Protein AF-A0A3C0G9I0-F1 (afdb_monomer)

pLDDT: mean 85.0, std 12.9, range [39.78, 95.69]

Radius of gyration: 25.85 Å; Cα contacts (8 Å, |Δi|>4): 118; chains: 1; bounding box: 50×40×71 Å

Mean predicted aligned error: 13.87 Å

Foldseek 3Di:
DPPVVQVVCCVQAVDDPPDDPVRNPVGDDDDPDDPVLLVVLQVQQVVVPDDLVCLQVSLVVSCVVSVHDSVVSQVSCVVVVNRDHNDPDPDDPDDPPDDDDFDLVVLLVLLCVLCVVVVHHDDPVVSVPDGSVRSNVNSVVSVVVV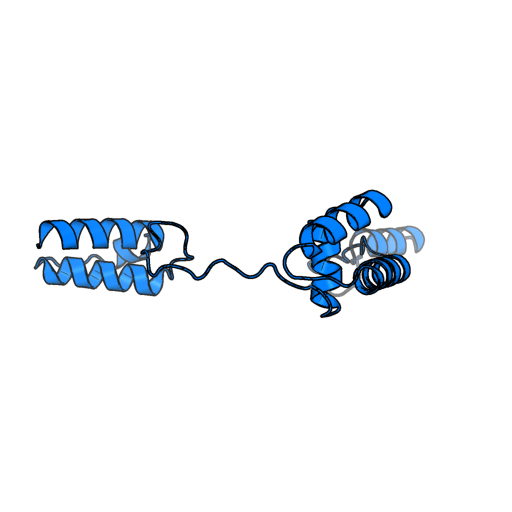D

Nearest PDB structures (foldseek):
  2rn7-assembly1_A  TM=6.100E-01  e=5.406E-01  Shigella flexneri
  6j7g-assembly1_S  TM=1.253E-01  e=1.313E+00  Homo sapiens
  7y74-assembly1_L-2  TM=1.975E-01  e=4.974E+00  Apostichopus japonicus
  6j4a-assembly1_A  TM=1.535E-01  e=5.557E+00  Homo sapiens

Secondary structure (DSSP, 8-state):
--HHHHHHHHHHHS--TTS-GGGTS------SS-HHHHHHHHHHHHHT---TTTHHHHHHHHHHHHT--HHHHHHHHHHTT-PPPPPPPP------SS-SPPPHHHHHHHHHHHHHHTT----HHHHTTS-HHHHHHHHHHHHHHH-

Sequence (147 aa):
MSDRFYLQMREATGWCPGLPEIYKTKRRRKVAWTDEAKAQAVEMYTVEEPTPENSMEIVKNIAEELGESPNGVRMILTKAGVYVRKTPAPKSSGGSTGGGRVNVAAAQETLTNAISDAGEEPDVAIIGRLTGKAAMYFATLINKLND

Solvent-accessible surface area (backbone atoms only — not comparable to full-atom values): 8761 Å² total; per-residue (Å²): 131,57,70,66,58,48,51,52,39,28,71,75,47,41,35,44,96,91,56,67,73,78,32,68,80,46,63,68,74,82,72,91,69,53,72,65,60,50,50,50,55,45,50,58,48,60,73,68,62,61,38,47,80,52,28,68,55,55,35,43,54,54,10,64,75,69,76,46,51,46,66,57,46,48,51,50,30,51,74,70,69,71,59,52,63,61,75,72,74,83,75,70,94,66,78,80,91,79,76,72,91,60,57,42,68,64,19,36,51,50,27,42,50,43,36,44,75,72,73,46,87,64,58,64,77,62,49,71,70,47,52,21,66,57,25,41,53,51,27,56,52,49,52,63,72,75,108

Structure (mmCIF, N/CA/C/O backbone):
data_AF-A0A3C0G9I0-F1
#
_entry.id   AF-A0A3C0G9I0-F1
#
loop_
_atom_site.group_PDB
_atom_site.id
_atom_site.type_symbol
_atom_site.label_atom_id
_atom_site.label_alt_id
_atom_site.label_comp_id
_atom_site.label_asym_id
_atom_site.label_entity_id
_atom_site.label_seq_id
_atom_site.pdbx_PDB_ins_code
_atom_site.Cartn_x
_atom_site.Cartn_y
_atom_site.Cartn_z
_atom_site.occupancy
_atom_site.B_iso_or_equiv
_atom_site.auth_seq_id
_atom_site.auth_comp_id
_atom_site.auth_asym_id
_atom_site.auth_atom_id
_atom_site.pdbx_PDB_model_num
ATOM 1 N N . MET A 1 1 ? -9.538 23.788 -32.013 1.00 63.84 1 MET A N 1
ATOM 2 C CA . MET A 1 1 ? -8.301 23.293 -31.366 1.00 63.84 1 MET A CA 1
ATOM 3 C C . MET A 1 1 ? -7.324 22.943 -32.466 1.00 63.84 1 MET A C 1
ATOM 5 O O . MET A 1 1 ? -7.764 22.300 -33.404 1.00 63.84 1 MET A O 1
ATOM 9 N N . SER A 1 2 ? -6.053 23.338 -32.390 1.00 82.56 2 SER A N 1
ATOM 10 C CA . SER A 1 2 ? -5.059 22.751 -33.295 1.00 82.56 2 SER A CA 1
ATOM 11 C C . SER A 1 2 ? -4.785 21.302 -32.882 1.00 82.56 2 SER A C 1
ATOM 13 O O . SER A 1 2 ? -4.781 20.995 -31.685 1.00 82.56 2 SER A O 1
ATOM 15 N N . ASP A 1 3 ? -4.523 20.422 -33.848 1.00 83.81 3 ASP A N 1
ATOM 16 C CA . ASP A 1 3 ? -4.203 19.012 -33.578 1.00 83.81 3 ASP A CA 1
ATOM 17 C C . ASP A 1 3 ? -3.001 18.871 -32.639 1.00 83.81 3 ASP A C 1
ATOM 19 O O . ASP A 1 3 ? -2.990 18.028 -31.743 1.00 83.81 3 ASP A O 1
ATOM 23 N N . ARG A 1 4 ? -2.025 19.780 -32.761 1.00 87.06 4 ARG A N 1
ATOM 24 C CA . ARG A 1 4 ? -0.874 19.855 -31.855 1.00 87.06 4 ARG A CA 1
ATOM 25 C C . ARG A 1 4 ? -1.303 20.079 -30.400 1.00 87.06 4 ARG A C 1
ATOM 27 O O . ARG A 1 4 ? -0.828 19.371 -29.517 1.00 87.06 4 ARG A O 1
ATOM 34 N N . PHE A 1 5 ? -2.203 21.030 -30.145 1.00 85.12 5 PHE A N 1
ATOM 35 C CA . PHE A 1 5 ? -2.692 21.302 -28.789 1.00 85.12 5 PHE A CA 1
ATOM 36 C C . PHE A 1 5 ? -3.477 20.107 -28.232 1.00 85.12 5 PHE A C 1
ATOM 38 O O . PHE A 1 5 ? -3.311 19.732 -27.072 1.00 85.12 5 PHE A O 1
ATOM 45 N N . TYR A 1 6 ? -4.311 19.486 -29.069 1.00 87.81 6 TYR A N 1
ATOM 46 C CA . TYR A 1 6 ? -5.108 18.324 -28.687 1.00 87.81 6 TYR A CA 1
ATOM 47 C C . TYR A 1 6 ? -4.228 17.138 -28.265 1.00 87.81 6 TYR A C 1
ATOM 49 O O . TYR A 1 6 ? -4.455 16.540 -27.210 1.00 87.81 6 TYR A O 1
ATOM 57 N N . LEU A 1 7 ? -3.193 16.828 -29.053 1.00 87.56 7 LEU A N 1
ATOM 58 C CA . LEU A 1 7 ? -2.248 15.750 -28.761 1.00 87.56 7 LEU A CA 1
ATOM 59 C C . LEU A 1 7 ? -1.426 16.036 -27.501 1.00 87.56 7 LEU A C 1
ATOM 61 O O . LEU A 1 7 ? -1.343 15.172 -26.630 1.00 87.56 7 LEU A O 1
ATOM 65 N N . GLN A 1 8 ? -0.911 17.259 -27.352 1.00 86.00 8 GLN A N 1
ATOM 66 C CA . GLN A 1 8 ? -0.116 17.653 -26.188 1.00 86.00 8 GLN A CA 1
ATOM 67 C C . GLN A 1 8 ? -0.916 17.545 -24.880 1.00 86.00 8 GLN A C 1
ATOM 69 O O . GLN A 1 8 ? -0.416 17.029 -23.880 1.00 86.00 8 GLN A O 1
ATOM 74 N N . MET A 1 9 ? -2.180 17.983 -24.883 1.00 84.19 9 MET A N 1
ATOM 75 C CA . MET A 1 9 ? -3.048 17.908 -23.705 1.00 84.19 9 MET A CA 1
ATOM 76 C C . MET A 1 9 ? -3.384 16.453 -23.344 1.00 84.19 9 MET A C 1
ATOM 78 O O . MET A 1 9 ? -3.313 16.069 -22.171 1.00 84.19 9 MET A O 1
ATOM 82 N N . ARG A 1 10 ? -3.657 15.625 -24.362 1.00 83.25 10 ARG A N 1
ATOM 83 C CA . ARG A 1 10 ? -3.918 14.190 -24.208 1.00 83.25 10 ARG A CA 1
ATOM 84 C C . ARG A 1 10 ? -2.706 13.437 -23.661 1.00 83.25 10 ARG A C 1
ATOM 86 O O . ARG A 1 10 ? -2.873 12.570 -22.809 1.00 83.25 10 ARG A O 1
ATOM 93 N N . GLU A 1 11 ? -1.502 13.748 -24.127 1.00 82.12 11 GLU A N 1
ATOM 94 C CA . GLU A 1 11 ? -0.265 13.111 -23.658 1.00 82.12 11 GLU A CA 1
ATOM 95 C C . GLU A 1 11 ? 0.095 13.519 -22.231 1.00 82.12 11 GLU A C 1
ATOM 97 O O . GLU A 1 11 ? 0.419 12.658 -21.414 1.00 82.12 11 GLU A O 1
ATOM 102 N N . ALA A 1 12 ? -0.013 14.809 -21.909 1.00 80.44 12 ALA A N 1
ATOM 103 C CA . ALA A 1 12 ? 0.360 15.322 -20.596 1.00 80.44 12 ALA A CA 1
ATOM 104 C C . ALA A 1 12 ? -0.618 14.900 -19.490 1.00 80.44 12 ALA A C 1
ATOM 106 O O . ALA A 1 12 ? -0.201 14.595 -18.373 1.00 80.44 12 ALA A O 1
ATOM 107 N N . THR A 1 13 ? -1.923 14.895 -19.780 1.00 78.56 13 THR A N 1
ATOM 108 C CA . THR A 1 13 ? -2.960 14.705 -18.749 1.00 78.56 13 THR A CA 1
ATOM 109 C C . THR A 1 13 ? -3.725 13.389 -18.876 1.00 78.56 13 THR A C 1
ATOM 111 O O . THR A 1 13 ? -4.375 12.964 -17.922 1.00 78.56 13 THR A O 1
ATOM 114 N N . GLY A 1 14 ? -3.632 12.709 -20.023 1.00 79.00 14 GLY A N 1
ATOM 115 C CA . GLY A 1 14 ? -4.474 11.558 -20.355 1.00 79.00 14 GLY A CA 1
ATOM 116 C C . GLY A 1 14 ? -5.870 11.937 -20.862 1.00 79.00 14 GLY A C 1
ATOM 117 O O . GLY A 1 14 ? -6.655 11.039 -21.163 1.00 79.00 14 GLY A O 1
ATOM 118 N N . TRP A 1 15 ? -6.182 13.235 -20.980 1.00 87.62 15 TRP A N 1
ATOM 119 C CA . TRP A 1 15 ? -7.496 13.741 -21.378 1.00 87.62 15 TRP A CA 1
ATOM 120 C C . TRP A 1 15 ? -7.399 14.992 -22.270 1.00 87.62 15 TRP A C 1
ATOM 122 O O . TRP A 1 15 ? -6.450 15.769 -22.188 1.00 87.62 15 TRP A O 1
ATOM 132 N N . CYS A 1 16 ? -8.395 15.202 -23.129 1.00 87.38 16 CYS A N 1
ATOM 133 C CA . CYS A 1 16 ? -8.552 16.413 -23.935 1.00 87.38 16 CYS A CA 1
ATOM 134 C C . CYS A 1 16 ? -10.041 16.669 -24.256 1.00 87.38 16 CYS A C 1
ATOM 136 O O . CYS A 1 16 ? -10.847 15.733 -24.201 1.00 87.38 16 CYS A O 1
ATOM 138 N N . PRO A 1 17 ? -10.435 17.916 -24.590 1.00 85.94 17 PRO A N 1
ATOM 139 C CA . PRO A 1 17 ? -11.816 18.243 -24.947 1.00 85.94 17 PRO A CA 1
ATOM 140 C C . PRO A 1 17 ? -12.335 17.357 -26.088 1.00 85.94 17 PRO A C 1
ATOM 142 O O . PRO A 1 17 ? -11.706 17.281 -27.139 1.00 85.94 17 PRO A O 1
ATOM 145 N N . GLY A 1 18 ? -13.467 16.680 -25.879 1.00 85.31 18 GLY A N 1
ATOM 146 C CA . GLY A 1 18 ? -14.040 15.712 -26.826 1.00 85.31 18 GLY A CA 1
ATOM 147 C C . GLY A 1 18 ? -13.820 14.239 -26.454 1.00 85.31 18 GLY A C 1
ATOM 148 O O . GLY A 1 18 ? -14.481 13.376 -27.025 1.00 85.31 18 GLY A O 1
ATOM 149 N N . LEU A 1 19 ? -12.957 13.927 -25.476 1.00 83.19 19 LEU A N 1
ATOM 150 C CA . LEU A 1 19 ? -12.907 12.592 -24.862 1.00 83.19 19 LEU A CA 1
ATOM 151 C C . LEU A 1 19 ? -13.967 12.448 -23.760 1.00 83.19 19 LEU A C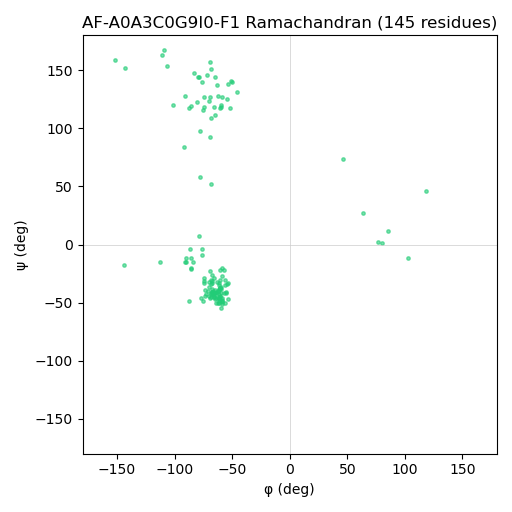 1
ATOM 153 O O . LEU A 1 19 ? -14.213 13.417 -23.036 1.00 83.19 19 LEU A O 1
ATOM 157 N N . PRO A 1 20 ? -14.525 11.236 -23.558 1.00 86.56 20 PRO A N 1
ATOM 158 C CA . PRO A 1 20 ? -15.459 10.969 -22.471 1.00 86.56 20 PRO A CA 1
ATOM 159 C C . PRO A 1 20 ? -14.932 11.420 -21.103 1.00 86.56 20 PRO A C 1
ATOM 161 O O . PRO A 1 20 ? -13.759 11.233 -20.771 1.00 86.56 20 PRO A O 1
ATOM 164 N N . GLU A 1 21 ? -15.824 11.968 -20.280 1.00 84.69 21 GLU A N 1
ATOM 165 C CA . GLU A 1 21 ? -15.489 12.585 -18.990 1.00 84.69 21 GLU A CA 1
ATOM 166 C C . GLU A 1 21 ? -14.800 11.614 -18.012 1.00 84.69 21 GLU A C 1
ATOM 168 O O . GLU A 1 21 ? -13.968 12.015 -17.200 1.00 84.69 21 GLU A O 1
ATOM 173 N N . ILE A 1 22 ? -15.062 10.309 -18.152 1.00 81.06 22 ILE A N 1
ATOM 174 C CA . ILE A 1 22 ? -14.419 9.234 -17.380 1.00 81.06 22 ILE A CA 1
ATOM 175 C C . ILE A 1 22 ? -12.884 9.230 -17.495 1.00 81.06 22 ILE A C 1
ATOM 177 O O . ILE A 1 22 ? -12.199 8.692 -16.627 1.00 81.06 22 ILE A O 1
ATOM 181 N N . TYR A 1 23 ? -12.323 9.823 -18.552 1.00 78.50 23 TYR A N 1
ATOM 182 C CA . TYR A 1 23 ? -10.877 9.912 -18.740 1.00 78.50 23 TYR A CA 1
ATOM 183 C C . TYR A 1 23 ? -10.242 11.098 -17.996 1.00 78.50 23 TYR A C 1
ATOM 185 O O . TYR A 1 23 ? -9.038 11.060 -17.763 1.00 78.50 23 TYR A O 1
ATOM 193 N N . LYS A 1 24 ? -11.014 12.095 -17.525 1.00 79.62 24 LYS A N 1
ATOM 194 C CA . LYS A 1 24 ? -10.477 13.221 -16.727 1.00 79.62 24 LYS A CA 1
ATOM 195 C C . LYS A 1 24 ? -9.833 12.774 -15.419 1.00 79.62 24 LYS A C 1
ATOM 197 O O . LYS A 1 24 ? -8.861 13.368 -14.961 1.00 79.62 24 LYS A O 1
ATOM 202 N N . THR A 1 25 ? -10.381 11.732 -14.802 1.00 74.69 25 THR A N 1
ATOM 203 C CA . THR A 1 25 ? -9.909 11.205 -13.513 1.00 74.69 25 THR A CA 1
ATOM 204 C C . THR A 1 25 ? -8.846 10.119 -13.678 1.00 74.69 25 THR A C 1
ATOM 206 O O . THR A 1 25 ? -8.123 9.803 -12.731 1.00 74.69 25 THR A O 1
ATOM 209 N N . LYS A 1 26 ? -8.696 9.568 -14.888 1.00 67.38 26 LYS A N 1
ATOM 210 C CA . LYS A 1 26 ? -7.719 8.524 -15.206 1.00 67.38 26 LYS A CA 1
ATOM 211 C C . LYS A 1 26 ? -6.423 9.153 -15.706 1.00 67.38 26 LYS A C 1
ATOM 213 O O . LYS A 1 26 ? -6.176 9.238 -16.904 1.00 67.38 26 LYS A O 1
ATOM 218 N N . ARG A 1 27 ? -5.552 9.551 -14.774 1.00 64.00 27 ARG A N 1
ATOM 219 C CA . ARG A 1 27 ? -4.189 9.975 -15.128 1.00 64.00 27 ARG A CA 1
ATOM 220 C C . ARG A 1 27 ? -3.431 8.807 -15.760 1.00 64.00 27 ARG A C 1
ATOM 222 O O . ARG A 1 27 ? -3.310 7.743 -15.149 1.00 64.00 27 ARG A O 1
ATOM 229 N N . ARG A 1 28 ? -2.849 9.019 -16.943 1.00 64.19 28 ARG A N 1
ATOM 230 C CA . ARG A 1 28 ? -1.801 8.127 -17.453 1.00 64.19 28 ARG A CA 1
ATOM 231 C C . ARG A 1 28 ? -0.568 8.302 -16.571 1.00 64.19 28 ARG A C 1
ATOM 233 O O . ARG A 1 28 ? 0.075 9.346 -16.580 1.00 64.19 28 ARG A O 1
ATOM 240 N N . ARG A 1 29 ? -0.262 7.293 -15.756 1.00 63.66 29 ARG A N 1
ATOM 241 C CA . ARG A 1 29 ? 0.959 7.285 -14.948 1.00 63.66 29 ARG A CA 1
ATOM 242 C C . ARG A 1 29 ? 2.128 6.988 -15.883 1.00 63.66 29 ARG A C 1
ATOM 244 O O . ARG A 1 29 ? 2.150 5.920 -16.488 1.00 63.66 29 ARG A O 1
ATOM 251 N N . LYS A 1 30 ? 3.087 7.911 -16.003 1.00 64.88 30 LYS A N 1
ATOM 252 C CA . LYS A 1 30 ? 4.370 7.609 -16.648 1.00 64.88 30 LYS A CA 1
ATOM 253 C C . LYS A 1 30 ? 5.015 6.473 -15.851 1.00 64.88 30 LYS A C 1
ATOM 255 O O . LYS A 1 30 ? 5.182 6.590 -14.636 1.00 64.88 30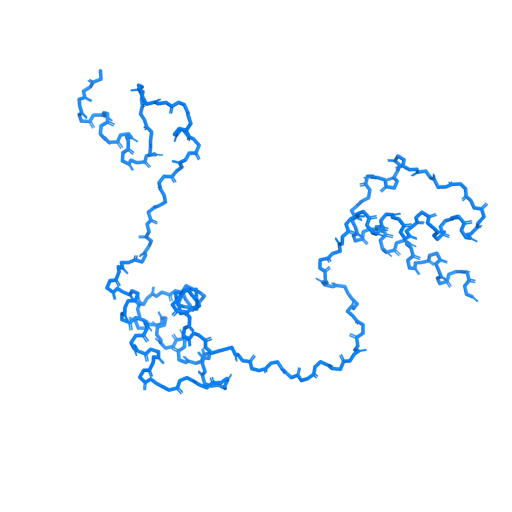 LYS A O 1
ATOM 260 N N . VAL A 1 31 ? 5.266 5.345 -16.506 1.00 70.19 31 VAL A N 1
ATOM 261 C CA . VAL A 1 31 ? 5.906 4.194 -15.867 1.00 70.19 31 VAL A CA 1
ATOM 262 C C . VAL A 1 31 ? 7.383 4.547 -15.739 1.00 70.19 31 VAL A C 1
ATOM 264 O O . VAL A 1 31 ? 8.035 4.788 -16.747 1.00 70.19 31 VAL A O 1
ATOM 267 N N . ALA A 1 32 ? 7.879 4.663 -14.506 1.00 75.75 32 ALA A N 1
ATOM 2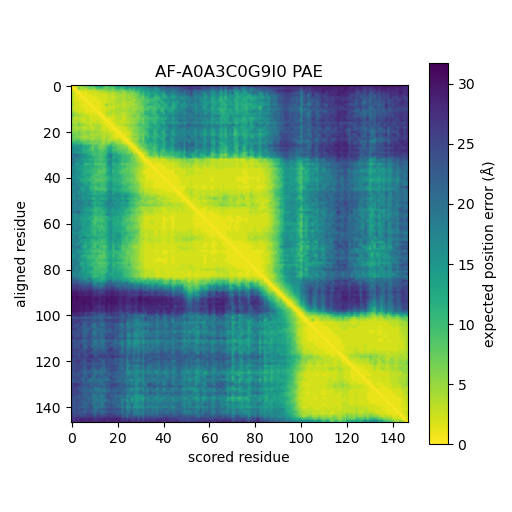68 C CA . ALA A 1 32 ? 9.276 5.026 -14.252 1.00 75.75 32 ALA A CA 1
ATOM 269 C C . ALA A 1 32 ? 10.257 3.930 -14.711 1.00 75.75 32 ALA A C 1
ATOM 271 O O . ALA A 1 32 ? 11.376 4.233 -15.088 1.00 75.75 32 ALA A O 1
ATOM 272 N N . TRP A 1 33 ? 9.793 2.679 -14.752 1.00 86.75 33 TRP A N 1
ATOM 273 C CA . TRP A 1 33 ? 10.587 1.506 -15.102 1.00 86.75 33 TRP A CA 1
ATOM 274 C C . TRP A 1 33 ? 10.336 1.065 -16.545 1.00 86.75 33 TRP A C 1
ATOM 276 O O . TRP A 1 33 ? 9.206 0.682 -16.879 1.00 86.75 33 TRP A O 1
ATOM 286 N N . THR A 1 34 ? 11.384 1.058 -17.368 1.00 89.75 34 THR A N 1
ATOM 287 C CA . THR A 1 34 ? 11.365 0.399 -18.681 1.00 89.75 34 THR A CA 1
ATOM 288 C C . THR A 1 34 ? 11.308 -1.117 -18.499 1.00 89.75 34 THR A C 1
ATOM 290 O O . THR A 1 34 ? 11.643 -1.641 -17.436 1.00 89.75 34 THR A O 1
ATOM 293 N N . ASP A 1 35 ? 10.832 -1.843 -19.508 1.00 88.81 35 ASP A N 1
ATOM 294 C CA . ASP A 1 35 ? 10.754 -3.305 -19.414 1.00 88.81 35 ASP A CA 1
ATOM 295 C C . ASP A 1 35 ? 12.148 -3.950 -19.386 1.00 88.81 35 ASP A C 1
ATOM 297 O O . ASP A 1 35 ? 12.353 -4.920 -18.661 1.00 88.81 35 ASP A O 1
ATOM 301 N N . GLU A 1 36 ? 13.124 -3.330 -20.051 1.00 90.06 36 GLU A N 1
ATOM 302 C CA . GLU A 1 36 ? 14.545 -3.691 -19.989 1.00 90.06 36 GLU A CA 1
ATOM 303 C C . GLU A 1 36 ? 15.109 -3.549 -18.568 1.00 90.06 36 GLU A C 1
ATOM 305 O O . GLU A 1 36 ? 15.658 -4.507 -18.034 1.00 90.06 36 GLU A O 1
ATOM 310 N N . ALA A 1 37 ? 14.889 -2.406 -17.903 1.00 90.25 37 ALA A N 1
ATOM 311 C CA . ALA A 1 37 ? 15.367 -2.184 -16.535 1.00 90.25 37 ALA A CA 1
ATOM 312 C C . ALA A 1 37 ? 14.734 -3.163 -15.531 1.00 90.25 37 ALA A C 1
ATOM 314 O O . ALA A 1 37 ? 15.369 -3.575 -14.561 1.00 90.25 37 ALA A O 1
ATOM 315 N N . LYS A 1 38 ? 13.478 -3.574 -15.761 1.00 93.12 38 LYS A N 1
ATOM 316 C CA . LYS A 1 38 ? 12.828 -4.604 -14.936 1.00 93.12 38 LYS A CA 1
ATOM 317 C C . LYS A 1 38 ? 13.459 -5.973 -15.145 1.00 93.12 38 LYS A C 1
ATOM 319 O O . LYS A 1 38 ? 13.675 -6.673 -14.162 1.00 93.12 38 LYS A O 1
ATOM 324 N N . ALA A 1 39 ? 13.708 -6.354 -16.398 1.00 94.50 39 ALA A N 1
ATOM 325 C CA . ALA A 1 39 ? 14.343 -7.625 -16.723 1.00 94.50 39 ALA A CA 1
ATOM 326 C C . ALA A 1 39 ? 15.754 -7.686 -16.128 1.00 94.50 39 ALA A C 1
ATOM 32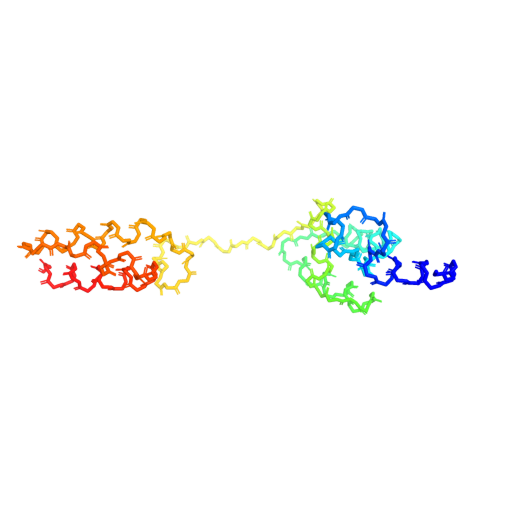8 O O . ALA A 1 39 ? 16.073 -8.648 -15.437 1.00 94.50 39 ALA A O 1
ATOM 329 N N . GLN A 1 40 ? 16.528 -6.608 -16.278 1.00 93.69 40 GLN A N 1
ATOM 330 C CA . GLN A 1 40 ? 17.867 -6.483 -15.712 1.00 93.69 40 GLN A CA 1
ATOM 331 C C . GLN A 1 40 ? 17.856 -6.617 -14.181 1.00 93.69 40 GLN A C 1
ATOM 333 O O . GLN A 1 40 ? 18.638 -7.379 -13.624 1.00 93.69 40 GLN A O 1
ATOM 338 N N . ALA A 1 41 ? 16.930 -5.944 -13.485 1.00 94.25 41 ALA A N 1
ATOM 339 C CA . ALA A 1 41 ? 16.798 -6.073 -12.032 1.00 94.25 41 ALA A CA 1
ATOM 340 C C . ALA A 1 41 ? 16.469 -7.508 -11.587 1.00 94.25 41 ALA A C 1
ATOM 342 O O . ALA A 1 41 ? 16.953 -7.955 -10.549 1.00 94.25 41 ALA A O 1
ATOM 343 N N . VAL A 1 42 ? 15.636 -8.226 -12.348 1.00 95.69 42 VAL A N 1
ATOM 344 C CA . VAL A 1 42 ? 15.299 -9.628 -12.062 1.00 95.69 42 VAL A CA 1
ATOM 345 C C . VAL A 1 42 ? 16.504 -10.532 -12.303 1.00 95.69 42 VAL A C 1
ATOM 347 O O . VAL A 1 42 ? 16.802 -11.352 -11.442 1.00 95.69 42 VAL A O 1
ATOM 350 N N . GLU A 1 43 ? 17.208 -10.358 -13.420 1.00 95.56 43 GLU A N 1
ATOM 351 C CA . GLU A 1 43 ? 18.384 -11.153 -13.774 1.00 95.56 43 GLU A CA 1
ATOM 352 C C . GLU A 1 43 ? 19.485 -11.020 -12.717 1.00 95.56 43 GLU A C 1
ATOM 354 O O . GLU A 1 43 ? 19.864 -12.028 -12.119 1.00 95.56 43 GLU A O 1
ATOM 359 N N . MET A 1 44 ? 19.904 -9.788 -12.399 1.00 92.94 44 MET A N 1
ATOM 360 C CA . MET A 1 44 ? 20.925 -9.518 -11.375 1.00 92.94 44 MET A CA 1
ATOM 361 C C . MET A 1 44 ? 20.545 -10.136 -10.025 1.00 92.94 44 MET A C 1
ATOM 363 O O . MET A 1 44 ? 21.362 -10.781 -9.375 1.00 92.94 44 MET A O 1
ATOM 367 N N . TYR A 1 45 ? 19.269 -10.035 -9.641 1.00 95.12 45 TYR A N 1
ATOM 368 C CA . TYR A 1 45 ? 18.788 -10.621 -8.393 1.00 95.12 45 TYR A CA 1
ATOM 369 C C . TYR A 1 45 ? 18.812 -12.152 -8.400 1.00 95.12 45 TYR A C 1
ATOM 371 O O . TYR A 1 45 ? 19.113 -12.754 -7.377 1.00 95.12 45 TYR A O 1
ATOM 379 N N . THR A 1 46 ? 18.476 -12.796 -9.522 1.00 92.81 46 THR A N 1
ATOM 380 C CA . THR A 1 46 ? 18.488 -14.265 -9.630 1.00 92.81 46 THR A CA 1
ATOM 381 C C . THR A 1 46 ? 19.894 -14.852 -9.717 1.00 92.81 46 THR A C 1
ATOM 383 O O . THR A 1 46 ? 20.104 -15.957 -9.224 1.00 92.81 46 THR A O 1
ATOM 386 N N . VAL A 1 47 ? 20.845 -14.118 -10.304 1.00 94.06 47 VAL A N 1
ATOM 387 C CA . VAL A 1 47 ? 22.252 -14.533 -10.428 1.00 94.06 47 VAL A CA 1
ATOM 388 C C . VAL A 1 47 ? 22.947 -14.572 -9.066 1.00 94.06 47 VAL A C 1
ATOM 390 O O . VAL A 1 47 ? 23.768 -15.451 -8.829 1.00 94.06 47 VAL A O 1
ATOM 393 N N . GLU A 1 48 ? 22.591 -13.672 -8.150 1.00 89.81 48 GLU A N 1
ATOM 394 C CA . GLU A 1 48 ? 23.181 -13.604 -6.805 1.00 89.81 48 GLU A CA 1
ATOM 395 C C . GLU A 1 48 ? 22.626 -14.645 -5.809 1.00 89.81 48 GLU A C 1
ATOM 397 O O . GLU A 1 48 ? 22.953 -14.589 -4.624 1.00 89.81 48 GLU A O 1
ATOM 402 N N . GLU A 1 49 ? 21.797 -15.593 -6.268 1.00 89.94 49 GLU A N 1
ATOM 403 C CA . GLU A 1 49 ? 21.205 -16.670 -5.456 1.00 89.94 49 GLU A CA 1
ATOM 404 C C . GLU A 1 49 ? 20.621 -16.155 -4.120 1.00 89.94 49 GLU A C 1
ATOM 406 O O . GLU A 1 49 ? 21.183 -16.338 -3.029 1.00 89.94 49 GLU A O 1
ATOM 411 N N . PRO A 1 50 ? 19.467 -15.470 -4.175 1.00 90.31 50 PRO A N 1
ATOM 412 C CA . PRO A 1 50 ? 18.945 -14.749 -3.034 1.00 90.31 50 PRO A CA 1
ATOM 413 C C . PRO A 1 50 ? 18.469 -15.715 -1.946 1.00 90.31 50 PRO A C 1
ATOM 415 O O . PRO A 1 50 ? 17.617 -16.579 -2.145 1.00 90.31 50 PRO A O 1
ATOM 418 N N . THR A 1 51 ? 18.975 -15.500 -0.743 1.00 90.12 51 THR A N 1
ATOM 419 C CA . THR A 1 51 ? 18.581 -16.135 0.509 1.00 90.12 51 THR A CA 1
ATOM 420 C C . THR A 1 51 ? 17.883 -15.115 1.415 1.00 90.12 51 THR A C 1
ATOM 422 O O . THR A 1 51 ? 18.003 -13.900 1.228 1.00 90.12 51 THR A O 1
ATOM 425 N N . PRO A 1 52 ? 17.141 -15.556 2.444 1.00 87.81 52 PRO A N 1
ATOM 426 C CA . PRO A 1 52 ? 16.499 -14.638 3.385 1.00 87.81 52 PRO A CA 1
ATOM 427 C C . PRO A 1 52 ? 17.466 -13.693 4.120 1.00 87.81 52 PRO A C 1
ATOM 429 O O . PRO A 1 52 ? 17.025 -12.665 4.640 1.00 87.81 52 PRO A O 1
ATOM 432 N N . GLU A 1 53 ? 18.757 -14.030 4.178 1.00 85.50 53 GLU A N 1
ATOM 433 C CA . GLU A 1 53 ? 19.788 -13.239 4.853 1.00 85.50 53 GLU A CA 1
ATOM 434 C C . GLU A 1 53 ? 20.395 -12.179 3.928 1.00 85.50 53 GLU A C 1
ATOM 436 O O . GLU A 1 53 ? 20.407 -11.002 4.292 1.00 85.50 53 GLU A O 1
ATOM 441 N N . ASN A 1 54 ? 20.799 -12.567 2.712 1.00 89.06 54 ASN A N 1
ATOM 442 C CA . ASN A 1 54 ? 21.469 -11.678 1.755 1.00 89.06 54 ASN A CA 1
ATOM 443 C C . ASN A 1 54 ? 20.491 -10.856 0.887 1.00 89.06 54 ASN A C 1
ATOM 445 O O . ASN A 1 54 ? 20.861 -9.803 0.382 1.00 89.06 54 ASN A O 1
ATOM 449 N N . SER A 1 55 ? 19.219 -11.260 0.754 1.00 90.38 55 SER A N 1
ATOM 450 C CA . SER A 1 55 ? 18.250 -10.666 -0.187 1.00 90.38 55 SER A CA 1
ATOM 451 C C . SER A 1 55 ? 18.111 -9.145 -0.056 1.00 90.38 55 SER A C 1
ATOM 453 O O . SER A 1 55 ? 17.886 -8.435 -1.035 1.00 90.38 55 SER A O 1
ATOM 455 N N . MET A 1 56 ? 18.261 -8.612 1.158 1.00 91.00 56 MET A N 1
ATOM 456 C CA . MET A 1 56 ? 18.210 -7.169 1.399 1.00 91.00 56 MET A CA 1
ATOM 457 C C . MET A 1 56 ? 19.456 -6.417 0.938 1.00 91.00 56 MET A C 1
ATOM 459 O O . MET A 1 56 ? 19.348 -5.231 0.641 1.00 91.00 56 MET A O 1
ATOM 463 N N . GLU A 1 57 ? 20.611 -7.070 0.937 1.00 92.69 57 GLU A N 1
ATOM 464 C CA . GLU A 1 57 ? 21.880 -6.514 0.468 1.00 92.69 57 GLU A CA 1
ATOM 465 C C . GLU A 1 57 ? 21.905 -6.513 -1.058 1.00 92.69 57 GLU A C 1
ATOM 467 O O . GLU A 1 57 ? 22.097 -5.454 -1.645 1.00 92.69 57 GLU A O 1
ATOM 472 N N . ILE A 1 58 ? 21.513 -7.627 -1.682 1.00 94.69 58 ILE A N 1
ATOM 473 C CA . ILE A 1 58 ? 21.338 -7.745 -3.139 1.00 94.69 58 ILE A CA 1
ATOM 474 C C . ILE A 1 58 ? 20.406 -6.637 -3.665 1.00 94.69 58 ILE A C 1
ATOM 476 O O . ILE A 1 58 ? 20.719 -5.920 -4.611 1.00 94.69 58 ILE A O 1
ATOM 480 N N . VAL A 1 59 ? 19.259 -6.417 -3.003 1.00 94.94 59 VAL A N 1
ATOM 481 C CA . VAL A 1 59 ? 18.313 -5.349 -3.384 1.00 94.94 59 VAL A CA 1
ATOM 482 C C . VAL A 1 59 ? 18.926 -3.949 -3.286 1.00 94.94 59 VAL A C 1
ATOM 484 O O . VAL A 1 59 ? 18.533 -3.074 -4.056 1.00 94.94 59 VAL A O 1
ATOM 487 N N . LYS A 1 60 ? 19.840 -3.705 -2.338 1.00 95.38 60 LYS A N 1
ATOM 488 C CA . LYS A 1 60 ? 20.524 -2.409 -2.218 1.00 95.38 60 LYS A CA 1
ATOM 489 C C . LYS A 1 60 ? 21.559 -2.233 -3.323 1.00 95.38 60 LYS A C 1
ATOM 491 O O . LYS A 1 60 ? 21.543 -1.185 -3.953 1.00 95.38 60 LYS A O 1
ATOM 496 N N . ASN A 1 61 ? 22.360 -3.258 -3.601 1.00 95.25 61 ASN A N 1
ATOM 497 C CA . ASN A 1 61 ? 23.368 -3.224 -4.661 1.00 95.25 61 ASN A CA 1
ATOM 498 C C . ASN A 1 61 ? 22.714 -2.945 -6.023 1.00 95.25 61 ASN A C 1
ATOM 500 O O . ASN A 1 61 ? 23.060 -1.980 -6.694 1.00 95.25 61 ASN A O 1
ATOM 504 N N . ILE A 1 62 ? 21.653 -3.686 -6.359 1.00 94.75 62 ILE A N 1
ATOM 505 C CA . ILE A 1 62 ? 20.878 -3.478 -7.594 1.00 94.75 62 ILE A CA 1
ATOM 506 C C . ILE A 1 62 ? 20.275 -2.069 -7.660 1.00 94.75 62 ILE A C 1
ATOM 508 O O . ILE A 1 62 ? 20.193 -1.464 -8.727 1.00 94.75 62 ILE A O 1
ATOM 512 N N . ALA A 1 63 ? 19.811 -1.540 -6.526 1.00 94.81 63 ALA A N 1
ATOM 513 C CA . ALA A 1 63 ? 19.245 -0.198 -6.468 1.00 94.81 63 ALA A CA 1
ATOM 514 C C . ALA A 1 63 ? 20.304 0.879 -6.742 1.00 94.81 63 ALA A C 1
ATOM 516 O O . ALA A 1 63 ? 20.030 1.820 -7.484 1.00 94.81 63 ALA A O 1
ATOM 517 N N . GLU A 1 64 ? 21.506 0.721 -6.189 1.00 94.25 64 GLU A N 1
ATOM 518 C CA . GLU A 1 64 ? 22.639 1.614 -6.433 1.00 94.25 64 GLU A CA 1
ATOM 519 C C . GLU A 1 64 ? 23.111 1.545 -7.893 1.00 94.25 64 GLU A C 1
ATOM 521 O O . GLU A 1 64 ? 23.294 2.590 -8.517 1.00 94.25 64 GLU A O 1
ATOM 526 N N . GLU A 1 65 ? 23.212 0.345 -8.471 1.00 92.62 65 GLU A N 1
ATOM 527 C CA . GLU A 1 65 ? 23.630 0.144 -9.865 1.00 92.62 65 GLU A CA 1
ATOM 528 C C . GLU A 1 65 ? 22.626 0.699 -10.884 1.00 92.62 65 GLU A C 1
ATOM 530 O O . GLU A 1 65 ? 23.019 1.309 -11.880 1.00 92.62 65 GLU A O 1
ATOM 535 N N . LEU A 1 66 ? 21.322 0.531 -10.634 1.00 91.25 66 LEU A N 1
ATOM 536 C CA . LEU A 1 66 ? 20.262 1.023 -11.523 1.00 91.25 66 LEU A CA 1
ATOM 537 C C . LEU A 1 66 ? 19.851 2.477 -11.244 1.00 91.25 66 LEU A C 1
ATOM 539 O O . LEU A 1 66 ? 19.004 3.015 -11.959 1.00 91.25 66 LEU A O 1
ATOM 543 N N . GLY A 1 67 ? 20.408 3.121 -10.212 1.00 90.06 67 GLY A N 1
ATOM 544 C CA . GLY A 1 67 ? 20.009 4.470 -9.792 1.00 90.06 67 GLY A CA 1
ATOM 545 C C . GLY A 1 67 ? 18.554 4.552 -9.308 1.00 90.06 67 GLY A C 1
ATOM 546 O O . GLY A 1 67 ? 17.909 5.598 -9.408 1.00 90.06 67 GLY A O 1
ATOM 547 N N . GLU A 1 68 ? 18.024 3.444 -8.801 1.00 92.12 68 GLU A N 1
ATOM 548 C CA . GLU A 1 68 ? 16.640 3.285 -8.367 1.00 92.12 68 GLU A CA 1
ATOM 549 C C . GLU A 1 68 ? 16.550 3.188 -6.841 1.00 92.12 68 GLU A C 1
ATOM 551 O O . GLU A 1 68 ? 17.532 3.011 -6.128 1.00 92.12 68 GLU A O 1
ATOM 556 N N . SER A 1 69 ? 15.344 3.307 -6.285 1.00 92.38 69 SER A N 1
ATOM 557 C CA . SER A 1 69 ? 15.183 3.106 -4.837 1.00 92.38 69 SER A CA 1
ATOM 558 C C . SER A 1 69 ? 15.159 1.607 -4.482 1.00 92.38 69 SER A C 1
ATOM 560 O O . SER A 1 69 ? 14.499 0.836 -5.188 1.00 92.38 69 SER A O 1
ATOM 562 N N . PRO A 1 70 ? 15.726 1.176 -3.334 1.00 94.75 70 PRO A N 1
ATOM 563 C CA . PRO A 1 70 ? 15.640 -0.219 -2.878 1.00 94.75 70 PRO A CA 1
ATOM 564 C C . PRO A 1 70 ? 14.200 -0.742 -2.780 1.00 94.75 70 PRO A C 1
ATOM 566 O O . PRO A 1 70 ? 13.907 -1.904 -3.062 1.00 94.75 70 PRO A O 1
ATOM 569 N N . ASN A 1 71 ? 13.254 0.130 -2.416 1.00 93.94 71 ASN A N 1
ATOM 570 C CA . ASN A 1 71 ? 11.839 -0.226 -2.401 1.00 93.94 71 ASN A CA 1
ATOM 571 C C . ASN A 1 71 ? 11.264 -0.404 -3.819 1.00 93.94 71 ASN A C 1
ATOM 573 O O . ASN A 1 71 ? 10.438 -1.291 -4.026 1.00 93.94 71 ASN A O 1
ATOM 577 N N . GLY A 1 72 ? 11.705 0.402 -4.790 1.00 92.56 72 GLY A N 1
ATOM 578 C CA . GLY A 1 72 ? 11.362 0.245 -6.205 1.00 92.56 72 GLY A CA 1
ATOM 579 C C . GLY A 1 72 ? 11.798 -1.116 -6.741 1.00 92.56 72 GLY A C 1
ATOM 580 O O . GLY A 1 72 ? 10.957 -1.868 -7.232 1.00 92.56 72 GLY A O 1
ATOM 581 N N . VAL A 1 73 ? 13.065 -1.482 -6.523 1.00 94.31 73 VAL A N 1
ATOM 582 C CA . VAL A 1 73 ? 13.614 -2.803 -6.878 1.00 94.31 73 VAL A CA 1
ATOM 583 C C . VAL A 1 73 ? 12.810 -3.924 -6.216 1.00 94.31 73 VAL A C 1
ATOM 585 O O . VAL A 1 73 ? 12.298 -4.809 -6.902 1.00 94.31 73 VAL A O 1
ATOM 588 N N . ARG A 1 74 ? 12.570 -3.848 -4.896 1.00 94.12 74 ARG A N 1
ATOM 589 C CA . ARG A 1 74 ? 11.742 -4.835 -4.178 1.00 94.12 74 ARG A CA 1
ATOM 590 C C . ARG A 1 74 ? 10.351 -4.986 -4.801 1.00 94.12 74 ARG A C 1
ATOM 592 O O . ARG A 1 74 ? 9.839 -6.104 -4.886 1.00 94.12 74 ARG A O 1
ATOM 599 N N . MET A 1 75 ? 9.715 -3.889 -5.218 1.00 93.81 75 MET A N 1
ATOM 600 C CA . MET A 1 75 ? 8.405 -3.941 -5.871 1.00 93.81 75 MET A CA 1
ATOM 601 C C . MET A 1 75 ? 8.456 -4.675 -7.212 1.00 93.81 75 MET A C 1
ATOM 603 O O . MET A 1 75 ? 7.529 -5.433 -7.499 1.00 93.81 75 MET A O 1
ATOM 607 N N . ILE A 1 76 ? 9.500 -4.465 -8.019 1.00 95.12 76 ILE A N 1
ATOM 608 C CA . ILE A 1 76 ? 9.688 -5.180 -9.288 1.00 95.12 76 ILE A CA 1
ATOM 609 C C . ILE A 1 76 ? 9.891 -6.673 -9.032 1.00 95.12 76 ILE A C 1
ATOM 611 O O . ILE A 1 76 ? 9.132 -7.478 -9.564 1.00 95.12 76 ILE A O 1
ATOM 615 N N . LEU A 1 77 ? 10.807 -7.039 -8.134 1.00 95.31 77 LEU A N 1
ATOM 616 C CA . LEU A 1 77 ? 11.093 -8.437 -7.795 1.00 95.31 77 LEU A CA 1
ATOM 617 C C . LEU A 1 77 ? 9.878 -9.159 -7.195 1.00 95.31 77 LEU A C 1
ATOM 619 O O . LEU A 1 77 ? 9.621 -10.321 -7.496 1.00 95.31 77 LEU A O 1
ATOM 623 N N . THR A 1 78 ? 9.091 -8.463 -6.368 1.00 94.38 78 THR A N 1
ATOM 624 C CA . THR A 1 78 ? 7.854 -9.018 -5.797 1.00 94.38 78 THR A CA 1
ATOM 625 C C . THR A 1 78 ? 6.800 -9.238 -6.880 1.00 94.38 78 THR A C 1
ATOM 627 O O . THR A 1 78 ? 6.119 -10.258 -6.863 1.00 94.38 78 THR A O 1
ATOM 630 N N . LYS A 1 79 ? 6.662 -8.308 -7.836 1.00 92.44 79 LYS A N 1
ATOM 631 C CA . LYS A 1 79 ? 5.752 -8.471 -8.981 1.00 92.44 79 LYS A CA 1
ATOM 632 C C . LYS A 1 79 ? 6.200 -9.586 -9.926 1.00 92.44 79 LYS A C 1
ATOM 634 O O . LYS A 1 79 ? 5.343 -10.246 -10.497 1.00 92.44 79 LYS A O 1
ATOM 639 N N . ALA A 1 80 ? 7.508 -9.789 -10.065 1.00 92.94 80 ALA A N 1
ATOM 640 C CA . ALA A 1 80 ? 8.099 -10.891 -10.817 1.00 92.94 80 ALA A CA 1
ATOM 641 C C . ALA A 1 80 ? 8.046 -12.237 -10.065 1.00 92.94 80 ALA A C 1
ATOM 643 O O . ALA A 1 80 ? 8.355 -13.269 -10.645 1.00 92.94 80 ALA A O 1
ATOM 644 N N . GLY A 1 81 ? 7.656 -12.245 -8.784 1.00 93.06 81 GLY A N 1
ATOM 645 C CA . GLY A 1 81 ? 7.525 -13.460 -7.975 1.00 93.06 81 GLY A CA 1
ATOM 646 C C . GLY A 1 81 ? 8.843 -14.058 -7.471 1.00 93.06 81 GLY A C 1
ATOM 647 O O . GLY A 1 81 ? 8.807 -15.079 -6.795 1.00 93.06 81 GLY A O 1
ATOM 648 N N . VAL A 1 82 ? 9.988 -13.426 -7.746 1.00 94.19 82 VAL A N 1
ATOM 649 C CA . VAL A 1 82 ? 11.321 -13.943 -7.380 1.00 94.19 82 VAL A CA 1
ATOM 650 C C . VAL A 1 82 ? 11.809 -13.464 -6.011 1.00 94.19 82 VAL A C 1
ATOM 652 O O . VAL A 1 82 ? 12.754 -14.018 -5.468 1.00 94.19 82 VAL A O 1
ATOM 655 N N . TYR A 1 83 ? 11.184 -12.432 -5.431 1.00 94.69 83 TYR A N 1
ATOM 656 C CA . TYR A 1 83 ? 11.678 -11.803 -4.203 1.00 94.69 83 TYR A CA 1
ATOM 657 C C . TYR A 1 83 ? 11.630 -12.725 -2.973 1.00 94.69 83 TYR A C 1
ATOM 659 O O . TYR A 1 83 ? 10.551 -13.075 -2.483 1.00 94.69 83 TYR A O 1
ATOM 667 N N . VAL A 1 84 ? 12.799 -13.001 -2.391 1.00 92.56 84 VAL A N 1
ATOM 668 C CA . VAL A 1 84 ? 12.941 -13.764 -1.148 1.00 92.56 84 VAL A CA 1
ATOM 669 C C . VAL A 1 84 ? 12.832 -12.822 0.046 1.00 92.56 84 VAL A C 1
ATOM 671 O O . VAL A 1 84 ? 13.631 -11.903 0.232 1.00 92.56 84 VAL A O 1
ATOM 674 N N . ARG A 1 85 ? 11.809 -13.026 0.877 1.00 87.06 85 ARG A N 1
ATOM 675 C CA . ARG A 1 85 ? 11.593 -12.216 2.082 1.00 87.06 85 ARG A CA 1
ATOM 676 C C . ARG A 1 85 ? 12.509 -12.690 3.202 1.00 87.06 85 ARG A C 1
ATOM 678 O O . ARG A 1 85 ? 12.687 -13.889 3.389 1.00 87.06 85 ARG A O 1
ATOM 685 N N . LYS A 1 86 ? 13.002 -11.746 4.007 1.00 83.19 86 LYS A N 1
ATOM 686 C CA . LYS A 1 86 ? 13.688 -12.074 5.258 1.00 83.19 86 LYS A CA 1
ATOM 687 C C . LYS A 1 86 ? 12.744 -12.866 6.158 1.00 83.19 86 LYS A C 1
ATOM 689 O O . LYS A 1 86 ? 11.627 -12.408 6.419 1.00 83.19 86 LYS A O 1
ATOM 694 N N . THR A 1 87 ? 13.191 -14.027 6.627 1.00 72.75 87 THR A N 1
ATOM 695 C CA . THR A 1 87 ? 12.445 -14.839 7.586 1.00 72.75 87 THR A CA 1
ATOM 696 C C . THR A 1 87 ? 12.255 -13.999 8.847 1.00 72.75 87 THR A C 1
ATOM 698 O O . THR A 1 87 ? 13.250 -13.575 9.445 1.00 72.75 87 THR A O 1
ATOM 701 N N . PRO A 1 88 ? 11.015 -13.669 9.245 1.00 69.25 88 PRO A N 1
ATOM 702 C CA . PRO A 1 88 ? 10.818 -12.996 10.514 1.00 69.25 88 PRO A CA 1
ATOM 703 C C . PRO A 1 88 ? 11.290 -13.941 11.618 1.00 69.25 88 PRO A C 1
ATOM 705 O O . PRO A 1 88 ? 10.995 -15.137 11.574 1.00 69.25 88 PRO A O 1
ATOM 708 N N . ALA A 1 89 ? 12.004 -13.410 12.613 1.00 66.56 89 ALA A N 1
ATOM 709 C CA . ALA A 1 89 ? 12.220 -14.151 13.848 1.00 66.56 89 ALA A CA 1
ATOM 710 C C . ALA A 1 89 ? 10.854 -14.660 14.353 1.00 66.56 89 ALA A C 1
ATOM 712 O O . ALA A 1 89 ? 9.867 -13.916 14.229 1.00 66.56 89 ALA A O 1
ATOM 713 N N . PRO A 1 90 ? 10.762 -15.903 14.868 1.00 56.38 90 PRO A N 1
ATOM 714 C CA . PRO A 1 90 ? 9.510 -16.440 15.377 1.00 56.38 90 PRO A CA 1
ATOM 715 C C . PRO A 1 90 ? 8.941 -15.438 16.373 1.00 56.38 90 PRO A C 1
ATOM 717 O O . PRO A 1 90 ? 9.577 -15.078 17.364 1.00 56.38 90 PRO A O 1
ATOM 720 N N . LYS A 1 91 ? 7.766 -14.905 16.044 1.00 48.22 91 LYS A N 1
ATOM 721 C CA . LYS A 1 91 ? 7.095 -13.926 16.886 1.00 48.22 91 LYS A CA 1
ATOM 722 C C . LYS A 1 91 ? 6.747 -14.645 18.182 1.00 48.22 91 LYS A C 1
ATOM 724 O O . LYS A 1 91 ? 5.876 -15.511 18.175 1.00 48.22 91 LYS A O 1
ATOM 729 N N . SER A 1 92 ? 7.399 -14.281 19.284 1.00 43.94 92 SER A N 1
ATOM 730 C CA . SER A 1 92 ? 6.802 -14.513 20.591 1.00 43.94 92 SER A CA 1
ATOM 731 C C . SER A 1 92 ? 5.409 -13.882 20.563 1.00 43.94 92 SER A C 1
ATOM 733 O O . SER A 1 92 ? 5.203 -12.806 19.98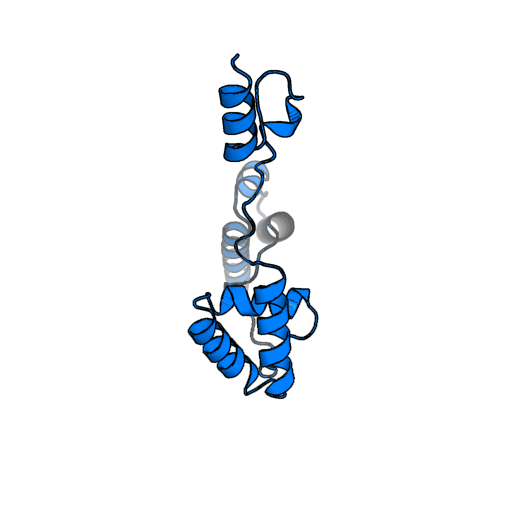9 1.00 43.94 92 SER A O 1
ATOM 735 N N . SER A 1 93 ? 4.427 -14.578 21.121 1.00 46.19 93 SER A N 1
ATOM 736 C CA . SER A 1 93 ? 3.044 -14.132 21.279 1.00 46.19 93 SER A CA 1
ATOM 737 C C . SER A 1 93 ? 2.938 -12.987 22.301 1.00 46.19 93 SER A C 1
ATOM 739 O O . SER A 1 93 ? 2.178 -13.060 23.259 1.00 46.19 93 SER A O 1
ATOM 741 N N . GLY A 1 94 ? 3.739 -11.934 22.130 1.00 42.56 94 GLY A N 1
ATOM 742 C CA . GLY A 1 94 ? 3.651 -10.685 22.871 1.00 42.56 94 GLY A CA 1
ATOM 743 C C . GLY A 1 94 ? 2.641 -9.773 22.191 1.00 42.56 94 GLY A C 1
ATOM 744 O O . GLY A 1 94 ? 2.800 -9.433 21.014 1.00 42.56 94 GLY A O 1
ATOM 745 N N . GLY A 1 95 ? 1.586 -9.415 22.924 1.00 47.19 95 GLY A N 1
ATOM 746 C CA . GLY A 1 95 ? 0.521 -8.528 22.471 1.00 47.19 95 GLY A CA 1
ATOM 747 C C . GLY A 1 95 ? 1.067 -7.289 21.763 1.00 47.19 95 GLY A C 1
ATOM 748 O O . GLY A 1 95 ? 1.990 -6.625 22.230 1.00 47.19 95 GLY A O 1
ATOM 749 N N . SER A 1 96 ? 0.505 -6.988 20.591 1.00 39.78 96 SER A N 1
ATOM 750 C CA . SER A 1 96 ? 0.809 -5.755 19.871 1.00 39.78 96 SER A CA 1
ATOM 751 C C . SER A 1 96 ? 0.230 -4.574 20.646 1.00 39.78 96 SER A C 1
ATOM 753 O O . SER A 1 96 ? -0.917 -4.188 20.437 1.00 39.78 96 SER A O 1
ATOM 755 N N . THR A 1 97 ? 1.029 -3.968 21.519 1.00 46.62 97 THR A N 1
ATOM 756 C CA . THR A 1 97 ? 0.659 -2.744 22.242 1.00 46.62 97 THR A CA 1
ATOM 757 C C . THR A 1 97 ? 0.799 -1.501 21.352 1.00 46.62 97 THR A C 1
ATOM 759 O O . THR A 1 97 ? 1.523 -0.568 21.674 1.00 46.62 97 THR A O 1
ATOM 762 N N . GLY A 1 98 ? 0.090 -1.461 20.216 1.00 50.41 98 GLY A N 1
ATOM 763 C CA . GLY A 1 98 ? -0.208 -0.179 19.556 1.00 50.41 98 GLY A CA 1
ATOM 764 C C . GLY A 1 98 ? 0.336 0.046 18.144 1.00 50.41 98 GLY A C 1
ATOM 765 O O . GLY A 1 98 ? 0.818 1.135 17.841 1.00 50.41 98 GLY A O 1
ATOM 766 N N . GLY A 1 99 ? 0.203 -0.927 17.236 1.00 53.53 99 GLY A N 1
ATOM 767 C CA . GLY A 1 99 ? 0.571 -0.707 15.825 1.00 53.53 99 GLY A CA 1
ATOM 768 C C . GLY A 1 99 ? -0.298 -1.389 14.769 1.00 53.53 99 GLY A C 1
ATOM 769 O O . GLY A 1 99 ? -0.263 -0.981 13.608 1.00 53.53 99 GLY A O 1
ATOM 770 N N . GLY A 1 100 ? -1.086 -2.405 15.136 1.00 64.88 100 GLY A N 1
ATOM 771 C CA . GLY A 1 100 ? -1.974 -3.092 14.196 1.00 64.88 100 GLY A CA 1
ATOM 772 C C . GLY A 1 100 ? -3.071 -2.169 13.659 1.00 64.88 100 GLY A C 1
ATOM 773 O O . GLY A 1 100 ? -3.575 -1.305 14.378 1.00 64.88 100 GLY A O 1
ATOM 774 N N . ARG A 1 101 ? -3.455 -2.341 12.386 1.00 72.12 101 ARG A N 1
ATOM 775 C CA . ARG A 1 101 ? -4.669 -1.700 11.857 1.00 72.12 101 ARG A CA 1
ATOM 776 C C . ARG A 1 101 ? -5.844 -2.193 12.697 1.00 72.12 101 ARG A C 1
ATOM 778 O O . ARG A 1 101 ? -6.106 -3.389 12.740 1.00 72.12 101 ARG A O 1
ATOM 785 N N . VAL A 1 102 ? -6.514 -1.267 13.369 1.00 81.38 102 VAL A N 1
ATOM 786 C CA . VAL A 1 102 ? -7.681 -1.565 14.195 1.00 81.38 102 VAL A CA 1
ATOM 787 C C . VAL A 1 102 ? -8.914 -1.438 13.312 1.00 81.38 102 VAL A C 1
ATOM 789 O O . VAL A 1 102 ? -9.075 -0.419 12.636 1.00 81.38 102 VAL A O 1
ATOM 792 N N . ASN A 1 103 ? -9.760 -2.465 13.283 1.00 88.19 103 ASN A N 1
ATOM 793 C CA . ASN A 1 103 ? -11.056 -2.356 12.624 1.00 88.19 103 ASN A CA 1
ATOM 794 C C . ASN A 1 103 ? -11.945 -1.417 13.451 1.00 88.19 103 ASN A C 1
ATOM 796 O O . ASN A 1 103 ? -12.130 -1.643 14.643 1.00 88.19 103 ASN A O 1
ATOM 800 N N . VAL A 1 104 ? -12.456 -0.357 12.821 1.00 90.62 104 VAL A N 1
ATOM 801 C CA . VAL A 1 104 ? -13.227 0.692 13.502 1.00 90.62 104 VAL A CA 1
ATOM 802 C C . VAL A 1 104 ? -14.524 0.133 14.078 1.00 90.62 104 VAL A C 1
ATOM 804 O O . VAL A 1 104 ? -14.788 0.374 15.247 1.00 90.62 104 VAL A O 1
ATOM 807 N N . ALA A 1 105 ? -15.267 -0.665 13.306 1.00 91.38 105 ALA A N 1
ATOM 808 C CA . ALA A 1 105 ? -16.532 -1.244 13.760 1.00 91.38 105 ALA A CA 1
ATOM 809 C C . ALA A 1 105 ? -16.320 -2.168 14.968 1.00 91.38 105 ALA A C 1
ATOM 811 O O . ALA A 1 105 ? -16.917 -1.962 16.017 1.00 91.38 105 ALA A O 1
ATOM 812 N N . ALA A 1 106 ? -15.363 -3.097 14.865 1.00 89.19 106 ALA A N 1
ATOM 813 C CA . ALA A 1 106 ? -15.044 -4.007 15.963 1.00 89.19 106 ALA A CA 1
ATOM 814 C C . ALA A 1 106 ? -14.571 -3.261 17.225 1.00 89.19 106 ALA A C 1
ATOM 816 O O . ALA A 1 106 ? -14.914 -3.647 18.332 1.00 89.19 106 ALA A O 1
ATOM 817 N N . ALA A 1 107 ? -13.801 -2.179 17.071 1.00 91.75 107 ALA A N 1
ATOM 818 C CA . ALA A 1 107 ? -13.349 -1.362 18.198 1.00 91.75 107 ALA A CA 1
ATOM 819 C C . ALA A 1 107 ? -14.475 -0.550 18.859 1.00 91.75 107 ALA A C 1
ATOM 821 O O . ALA A 1 107 ? -14.424 -0.261 20.051 1.00 91.75 107 ALA A O 1
ATOM 822 N N . GLN A 1 108 ? -15.468 -0.127 18.079 1.00 93.62 108 GLN A N 1
ATOM 823 C CA . GLN A 1 108 ? -16.645 0.574 18.586 1.00 93.62 108 GLN A CA 1
ATOM 824 C C . GLN A 1 108 ? -17.587 -0.396 19.310 1.00 93.62 108 GLN A C 1
ATOM 826 O O . GLN A 1 108 ? -18.092 -0.063 20.379 1.00 93.62 108 GLN A O 1
ATOM 831 N N . GLU A 1 109 ? -17.762 -1.613 18.790 1.00 92.75 109 GLU A N 1
ATOM 832 C CA . GLU A 1 109 ? -18.514 -2.688 19.451 1.00 92.75 109 GLU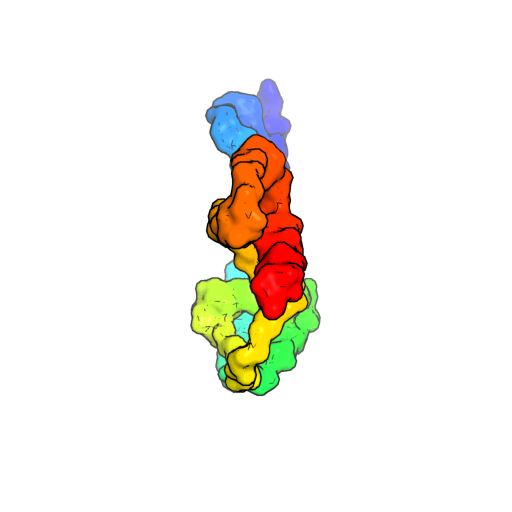 A CA 1
ATOM 833 C C . GLU A 1 109 ? -17.881 -3.083 20.790 1.00 92.75 109 GLU A C 1
ATOM 835 O O . GLU A 1 109 ? -18.580 -3.158 21.797 1.00 92.75 109 GLU A O 1
ATOM 840 N N . THR A 1 110 ? -16.554 -3.259 20.845 1.00 92.38 110 THR A N 1
ATOM 841 C CA . THR A 1 110 ? -15.872 -3.582 22.108 1.00 92.38 110 THR A CA 1
ATOM 842 C C . THR A 1 110 ? -16.035 -2.485 23.155 1.00 92.38 110 THR A C 1
ATOM 844 O O . THR A 1 110 ? -16.243 -2.799 24.323 1.00 92.38 110 THR A O 1
ATOM 847 N N . LEU A 1 111 ? -15.983 -1.210 22.757 1.00 93.69 111 LEU A N 1
ATOM 848 C CA . LEU A 1 111 ? -16.255 -0.092 23.662 1.00 93.69 111 LEU A CA 1
ATOM 849 C C . LEU A 1 111 ? -17.715 -0.074 24.137 1.00 93.69 111 LEU A C 1
ATOM 851 O O . LEU A 1 111 ? -17.967 0.164 25.313 1.00 93.69 111 LEU A O 1
ATOM 855 N N . THR A 1 112 ? -18.666 -0.339 23.241 1.00 94.06 112 THR A N 1
ATOM 856 C CA . THR A 1 112 ? -20.104 -0.380 23.561 1.00 94.06 112 THR A CA 1
ATOM 857 C C . THR A 1 112 ? -20.401 -1.456 24.607 1.00 94.06 112 THR A C 1
ATOM 859 O O . THR A 1 112 ? -21.100 -1.192 25.586 1.00 94.06 112 THR A O 1
ATOM 862 N N . ASN A 1 113 ? -19.812 -2.641 24.435 1.00 93.25 113 ASN A N 1
ATOM 863 C CA . ASN A 1 113 ? -19.937 -3.741 25.387 1.00 93.25 113 ASN A CA 1
ATOM 864 C C . ASN A 1 113 ? -19.300 -3.382 26.734 1.00 93.25 113 ASN A C 1
ATOM 866 O O . ASN A 1 113 ? -19.958 -3.517 27.754 1.00 93.25 113 ASN A O 1
ATOM 870 N N . ALA A 1 114 ? -18.084 -2.825 26.741 1.00 92.12 114 ALA A N 1
ATOM 871 C CA . ALA A 1 114 ? -17.404 -2.437 27.980 1.00 92.12 114 ALA A CA 1
ATOM 872 C C . ALA A 1 114 ? -18.184 -1.386 28.797 1.00 92.12 114 ALA A C 1
ATOM 874 O O . ALA A 1 114 ? -18.199 -1.446 30.023 1.00 92.12 114 ALA A O 1
ATOM 875 N N . ILE A 1 115 ? -18.844 -0.429 28.132 1.00 92.38 115 ILE A N 1
ATOM 876 C CA . ILE A 1 115 ? -19.711 0.561 28.797 1.00 92.38 115 ILE A CA 1
ATOM 877 C C . ILE A 1 115 ? -20.972 -0.109 29.363 1.00 92.38 115 ILE A C 1
ATOM 879 O O . ILE A 1 115 ? -21.357 0.177 30.494 1.00 92.38 115 ILE A O 1
ATOM 883 N N . SER A 1 116 ? -21.571 -1.036 28.609 1.00 91.50 116 SER A N 1
ATOM 884 C CA . SER A 1 116 ? -22.751 -1.788 29.061 1.00 91.50 116 SER A CA 1
ATOM 885 C C . SER A 1 116 ? -22.425 -2.685 30.261 1.00 91.50 116 SER A C 1
ATOM 887 O O . SER A 1 116 ? -23.204 -2.757 31.206 1.00 91.50 116 SER A O 1
ATOM 889 N N . ASP A 1 117 ? -21.247 -3.314 30.261 1.00 89.25 117 ASP A N 1
ATOM 890 C CA . ASP A 1 117 ? -20.737 -4.125 31.372 1.00 89.25 117 ASP A CA 1
ATOM 891 C C . ASP A 1 117 ? -20.467 -3.275 32.626 1.00 89.25 117 ASP A C 1
ATOM 893 O O . ASP A 1 117 ? -20.603 -3.762 33.747 1.00 89.25 117 ASP A O 1
ATOM 897 N N . ALA A 1 118 ? -20.137 -1.990 32.453 1.00 87.75 118 ALA A N 1
ATOM 898 C CA . ALA A 1 118 ? -20.031 -1.021 33.546 1.00 87.75 118 ALA A CA 1
ATOM 899 C C . ALA A 1 118 ? -21.402 -0.536 34.074 1.00 87.75 118 ALA A C 1
ATOM 901 O O . ALA A 1 118 ? -21.444 0.210 35.051 1.00 87.75 118 ALA A O 1
ATOM 902 N N . GLY A 1 119 ? -22.516 -0.961 33.462 1.00 88.44 119 GLY A N 1
ATOM 903 C CA . GLY A 1 119 ? -23.881 -0.626 33.883 1.00 88.44 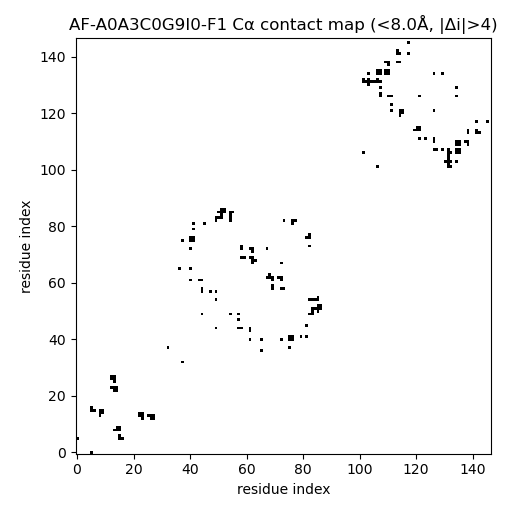119 GLY A CA 1
ATOM 904 C C . GLY A 1 119 ? -24.423 0.702 33.345 1.00 88.44 119 GLY A C 1
ATOM 905 O O . GLY A 1 119 ? -25.464 1.155 33.816 1.00 88.44 119 GLY A O 1
ATOM 906 N N . GLU A 1 120 ? -23.746 1.316 32.374 1.00 89.12 120 GLU A N 1
ATOM 907 C CA . GLU A 1 120 ? -24.133 2.597 31.771 1.00 89.12 120 GLU A CA 1
ATOM 908 C C . GLU A 1 120 ? -24.692 2.404 30.350 1.00 89.12 120 GLU A C 1
ATOM 910 O O . GLU A 1 120 ? -24.332 1.456 29.648 1.00 89.12 120 GLU A O 1
ATOM 915 N N . GLU A 1 121 ? -25.555 3.318 29.888 1.00 90.44 121 GLU A N 1
ATOM 916 C CA . GLU A 1 121 ? -26.063 3.272 28.509 1.00 90.44 121 GLU A CA 1
ATOM 917 C C . GLU A 1 121 ? -25.051 3.866 27.505 1.00 90.44 121 GLU A C 1
ATOM 919 O O . GLU A 1 121 ? -24.675 5.038 27.616 1.00 90.44 121 GLU A O 1
ATOM 924 N N . PRO A 1 122 ? -24.616 3.109 26.478 1.00 90.62 122 PRO A N 1
ATOM 925 C CA . PRO A 1 122 ? -23.659 3.608 25.496 1.00 90.62 122 PRO A CA 1
ATOM 926 C C . PRO A 1 122 ? -24.287 4.607 24.511 1.00 90.62 122 PRO A C 1
ATOM 928 O O . PRO A 1 122 ? -25.231 4.286 23.787 1.00 90.62 122 PRO A O 1
ATOM 931 N N . ASP A 1 123 ? -23.684 5.791 24.371 1.00 94.62 123 ASP A N 1
ATOM 932 C CA . ASP A 1 123 ? -24.058 6.750 23.323 1.00 94.62 123 ASP A CA 1
ATOM 933 C C . ASP A 1 123 ? -23.461 6.345 21.963 1.00 94.62 123 ASP A C 1
ATOM 935 O O . ASP A 1 123 ? -22.311 6.648 21.617 1.00 94.62 123 ASP A O 1
ATOM 939 N N . VAL A 1 124 ? -24.285 5.682 21.151 1.00 90.06 124 VAL A N 1
ATOM 940 C CA . VAL A 1 124 ? -23.923 5.194 19.811 1.00 90.06 124 VAL A CA 1
ATOM 941 C C . VAL A 1 124 ? -23.521 6.334 18.862 1.00 90.06 124 VAL A C 1
ATOM 943 O O . VAL A 1 124 ? -22.671 6.145 17.987 1.00 90.06 124 VAL A O 1
ATOM 946 N N . ALA A 1 125 ? -24.073 7.541 19.032 1.00 92.50 125 ALA A N 1
ATOM 947 C CA . ALA A 1 125 ? -23.746 8.686 18.187 1.00 92.50 125 ALA A CA 1
ATOM 948 C C . ALA A 1 125 ? -22.360 9.265 18.516 1.00 92.50 125 ALA A C 1
ATOM 950 O O . ALA A 1 125 ? -21.671 9.765 17.618 1.00 92.50 125 ALA A O 1
ATOM 951 N N . ILE A 1 126 ? -21.932 9.210 19.778 1.00 93.50 126 ILE A N 1
ATOM 952 C CA . ILE A 1 126 ? -20.572 9.585 20.188 1.00 93.50 126 ILE A CA 1
ATOM 953 C C . ILE A 1 126 ? -19.581 8.492 19.783 1.00 93.50 126 ILE A C 1
ATOM 955 O O . ILE A 1 126 ? -18.579 8.790 19.128 1.00 93.50 126 ILE A O 1
ATOM 959 N N . ILE A 1 127 ? -19.878 7.228 20.095 1.00 93.19 127 ILE A N 1
ATOM 960 C CA . ILE A 1 127 ? -19.002 6.085 19.800 1.00 93.19 127 ILE A CA 1
ATOM 961 C C . ILE A 1 127 ? -18.748 5.968 18.292 1.00 93.19 127 ILE A C 1
ATOM 963 O O . ILE A 1 127 ? -17.601 5.801 17.873 1.00 93.19 127 ILE A O 1
ATOM 967 N N . GLY A 1 128 ? -19.779 6.168 17.464 1.00 92.94 128 GLY A N 1
ATOM 968 C CA . GLY A 1 128 ? -19.666 6.152 16.004 1.00 92.94 128 GLY A CA 1
ATOM 969 C C . GLY A 1 128 ? -18.711 7.206 15.427 1.00 92.94 128 GLY A C 1
ATOM 970 O O . GLY A 1 128 ? -18.182 7.019 14.330 1.00 92.94 128 GLY A O 1
ATOM 971 N N . ARG A 1 129 ? -18.430 8.293 16.162 1.00 95.06 129 ARG A N 1
ATOM 972 C CA . ARG A 1 129 ? -17.466 9.337 15.762 1.00 95.06 129 ARG A CA 1
ATOM 973 C C . ARG A 1 129 ? -16.023 9.016 16.160 1.00 95.06 129 ARG A C 1
ATOM 975 O O . ARG A 1 129 ? -15.104 9.690 15.693 1.00 95.06 129 ARG A O 1
ATOM 982 N N . LEU A 1 130 ? -15.798 8.010 17.005 1.00 93.56 130 LEU A N 1
ATOM 983 C CA . LEU A 1 130 ? -14.459 7.639 17.455 1.00 93.56 130 LEU A CA 1
ATOM 984 C C . LEU A 1 130 ? -13.697 6.872 16.373 1.00 93.56 130 LEU A C 1
ATOM 986 O O . LEU A 1 130 ? -14.223 5.977 15.714 1.00 93.56 130 LEU A O 1
ATOM 990 N N . THR A 1 131 ? -12.404 7.171 16.240 1.00 92.94 131 THR A N 1
ATOM 991 C CA . THR A 1 131 ? -11.501 6.315 15.460 1.00 92.94 131 THR A CA 1
ATOM 992 C C . THR A 1 131 ? -11.308 4.978 16.176 1.00 92.94 131 THR A C 1
ATOM 994 O O . THR A 1 131 ? -11.309 4.928 17.405 1.00 92.94 131 THR A O 1
ATOM 997 N N . GLY A 1 132 ? -11.050 3.896 15.433 1.00 90.69 132 GLY A N 1
ATOM 998 C CA . GLY A 1 132 ? -10.867 2.568 16.039 1.00 90.69 132 GLY A CA 1
ATOM 999 C C . GLY A 1 132 ? -9.759 2.513 17.102 1.00 90.69 132 GLY A C 1
ATOM 1000 O O . GLY A 1 132 ? -9.874 1.784 18.080 1.00 90.69 132 GLY A O 1
ATOM 1001 N N . LYS A 1 133 ? -8.708 3.337 16.973 1.00 90.06 133 LYS A N 1
ATOM 1002 C CA . LYS A 1 133 ? -7.670 3.459 18.010 1.00 90.06 133 LYS A CA 1
ATOM 1003 C C . LYS A 1 133 ? -8.187 4.128 19.284 1.00 90.06 133 LYS A C 1
ATOM 1005 O O . LYS A 1 133 ? -7.854 3.673 20.371 1.00 90.06 133 LYS A O 1
ATOM 1010 N N . ALA A 1 134 ? -8.979 5.192 19.148 1.00 92.19 134 ALA A N 1
ATOM 1011 C CA . ALA A 1 134 ? -9.561 5.889 20.290 1.00 92.19 134 ALA A CA 1
ATOM 1012 C C . ALA A 1 1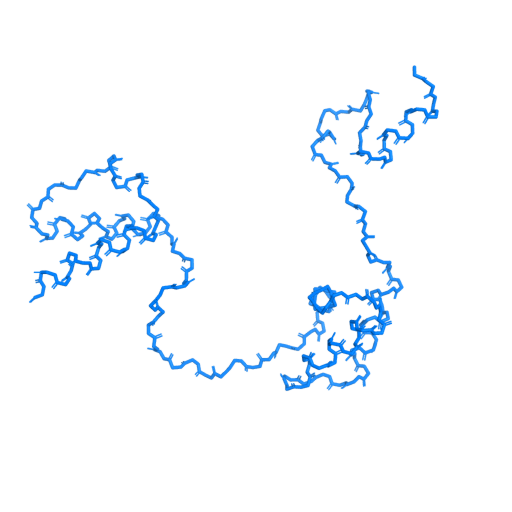34 ? -10.568 4.994 21.025 1.00 92.19 134 ALA A C 1
ATOM 1014 O O . ALA A 1 134 ? -10.491 4.875 22.243 1.00 92.19 134 ALA A O 1
ATOM 1015 N N . ALA A 1 135 ? -11.444 4.305 20.286 1.00 93.94 135 ALA A N 1
ATOM 1016 C CA . ALA A 1 135 ? -12.423 3.397 20.877 1.00 93.94 135 ALA A CA 1
ATOM 1017 C C . ALA A 1 135 ? -11.747 2.253 21.659 1.00 93.94 135 ALA A C 1
ATOM 1019 O O . ALA A 1 135 ? -12.084 2.022 22.817 1.00 93.94 135 ALA A O 1
ATOM 1020 N N . MET A 1 136 ? -10.702 1.633 21.090 1.00 91.25 136 MET A N 1
ATOM 1021 C CA . MET A 1 136 ? -9.911 0.623 21.808 1.00 91.25 136 MET A CA 1
ATOM 1022 C C . MET A 1 136 ? -9.204 1.174 23.047 1.00 91.25 136 MET A C 1
ATOM 1024 O O . MET A 1 136 ? -9.157 0.490 24.062 1.00 91.25 136 MET A O 1
ATOM 1028 N N . TYR A 1 137 ? -8.648 2.387 22.984 1.00 91.75 137 TYR A N 1
ATOM 1029 C CA . TYR A 1 137 ? -7.998 3.000 24.143 1.00 91.75 137 TYR A CA 1
ATOM 1030 C C . TYR A 1 137 ? -8.974 3.133 25.322 1.00 91.75 137 TYR A C 1
ATOM 1032 O O . TYR A 1 137 ? -8.665 2.677 26.423 1.00 91.75 137 TYR A O 1
ATOM 1040 N N . PHE A 1 138 ? -10.178 3.663 25.088 1.00 92.25 138 PHE A N 1
ATOM 1041 C CA . PHE A 1 138 ? -11.188 3.792 26.142 1.00 92.25 138 PHE A CA 1
ATOM 1042 C C . PHE A 1 138 ? -11.710 2.441 26.633 1.00 92.25 138 PHE A C 1
ATOM 1044 O O . PHE A 1 138 ? -11.771 2.239 27.842 1.00 92.25 138 PHE A O 1
ATOM 1051 N N . ALA A 1 139 ? -11.978 1.489 25.732 1.00 91.62 139 ALA A N 1
ATOM 1052 C CA . ALA A 1 139 ? -12.409 0.144 26.116 1.00 91.62 139 ALA A CA 1
ATOM 1053 C C . ALA A 1 139 ? -11.385 -0.524 27.053 1.00 91.62 139 ALA A C 1
ATOM 1055 O O . ALA A 1 139 ? -11.747 -1.108 28.069 1.00 91.62 139 ALA A O 1
ATOM 1056 N N . THR A 1 140 ? -10.084 -0.368 26.768 1.00 90.38 140 THR A N 1
ATOM 1057 C CA . THR A 1 140 ? -9.029 -0.909 27.642 1.00 90.38 140 THR A CA 1
ATOM 1058 C C . THR A 1 140 ? -8.931 -0.221 29.002 1.00 90.38 140 THR A C 1
ATOM 1060 O O . THR A 1 140 ? -8.520 -0.869 29.958 1.00 90.38 140 THR A O 1
ATOM 1063 N N . LEU A 1 141 ? -9.264 1.070 29.108 1.00 91.25 141 LEU A N 1
ATOM 1064 C CA . LEU A 1 141 ? -9.282 1.771 30.394 1.00 91.25 141 LEU A CA 1
ATOM 1065 C C . LEU A 1 141 ? -10.472 1.339 31.247 1.00 91.25 141 LEU A C 1
ATOM 1067 O O . LEU A 1 141 ? -10.285 1.091 32.430 1.00 91.25 141 LEU A O 1
ATOM 1071 N N . ILE A 1 142 ? -11.656 1.207 30.643 1.00 90.62 142 ILE A N 1
ATOM 1072 C CA . ILE A 1 142 ? -12.871 0.762 31.338 1.00 90.62 142 ILE A CA 1
ATOM 1073 C C . ILE A 1 142 ? -12.675 -0.650 31.889 1.00 90.62 142 ILE A C 1
ATOM 1075 O O . ILE A 1 142 ? -12.859 -0.867 33.079 1.00 90.62 142 ILE A O 1
ATOM 1079 N N . ASN A 1 143 ? -12.185 -1.581 31.067 1.00 88.50 143 ASN A N 1
ATOM 1080 C CA . ASN A 1 143 ? -11.947 -2.954 31.519 1.00 88.50 143 ASN A CA 1
ATOM 1081 C C . ASN A 1 143 ? -10.944 -3.026 32.680 1.00 88.50 143 ASN A C 1
ATOM 1083 O O . ASN A 1 143 ? -11.141 -3.803 33.598 1.00 88.50 143 ASN A O 1
ATOM 1087 N N . LYS A 1 144 ? -9.906 -2.177 32.684 1.00 88.69 144 LYS A N 1
ATOM 1088 C CA . LYS A 1 144 ? -8.947 -2.092 33.801 1.00 88.69 144 LYS A CA 1
ATOM 1089 C C . LYS A 1 144 ? -9.526 -1.500 35.086 1.00 88.69 144 LYS A C 1
ATOM 1091 O O . LYS A 1 144 ? -8.914 -1.676 36.130 1.00 88.69 144 LYS A O 1
ATOM 1096 N N . LEU A 1 145 ? -10.596 -0.712 34.998 1.00 85.94 145 LEU A N 1
ATOM 1097 C CA . LEU A 1 145 ? -11.282 -0.152 36.167 1.00 85.94 145 LEU A CA 1
ATOM 1098 C C . LEU A 1 145 ? -12.331 -1.121 36.731 1.00 85.94 145 LEU A C 1
ATOM 1100 O O . LEU A 1 145 ? -12.712 -0.967 37.887 1.00 85.94 145 LEU A O 1
ATOM 1104 N N . ASN A 1 146 ? -12.792 -2.075 35.916 1.00 77.38 146 ASN A N 1
ATOM 1105 C CA . ASN A 1 146 ? -13.764 -3.101 36.294 1.00 77.38 146 ASN A CA 1
ATOM 1106 C C . ASN A 1 146 ? -13.115 -4.392 36.844 1.00 77.38 146 ASN A C 1
ATOM 1108 O O . ASN A 1 146 ? -13.842 -5.233 37.372 1.00 77.38 146 ASN A O 1
ATOM 1112 N N . ASP A 1 147 ? -11.791 -4.543 36.710 1.00 64.88 147 ASP A N 1
ATOM 1113 C CA . ASP A 1 147 ? -10.966 -5.561 37.392 1.00 64.88 147 ASP A CA 1
ATOM 1114 C C . ASP A 1 147 ? -10.657 -5.147 38.845 1.00 64.88 147 ASP A C 1
ATOM 1116 O O . ASP A 1 147 ? -10.701 -6.029 39.737 1.00 64.88 147 ASP A O 1
#